Protein AF-A0A090FBP8-F1 (afdb_monomer_lite)

Sequence (159 aa):
MPFQRALQVLKSFGAVWVAVVGLYVVSGILQPAMFSAAQVVNILQVASLLGVIAAGQTIVVLTGGIDLSQAGIVTLTNIVAASLMAGLGENIPLAVRATVALTLAAGGCAIFPFLLRDAVVCYRPSERLADYVEFEAEMKFAECLFMGLSPRKWQKHLS

Secondary structure (DSSP, 8-state):
-HHHHHHHHHHHHHHHHHHHHHHHHHHHHH-GGGGSHHHHHHHHHHHHHHHHHHHHHHHHHHTT---THHHHHHHHHHHHHHHHHTT-GGGHHHHHHHHHHHHHHHHHHHHHHHHHHTTTTTS--S-TTHHHHHHHHHHHHHHHHHTT--GGGGGGS--

pLDDT: mean 71.0, std 16.89, range [38.19, 93.69]

Radius of gyration: 20.5 Å; chains: 1; bounding box: 64×45×50 Å

Structure (mmCIF, N/CA/C/O backbone):
data_AF-A0A090FBP8-F1
#
_entry.id   AF-A0A090FBP8-F1
#
loop_
_atom_site.group_PDB
_atom_site.id
_atom_site.type_symbol
_atom_site.label_atom_id
_atom_site.label_alt_id
_atom_site.label_comp_id
_atom_site.label_asym_id
_atom_site.label_entity_id
_atom_site.label_seq_id
_atom_site.pdbx_PDB_ins_code
_atom_site.Cartn_x
_atom_site.Cartn_y
_atom_site.Cartn_z
_atom_site.occupancy
_atom_site.B_iso_or_equiv
_atom_site.auth_seq_id
_atom_site.auth_comp_id
_atom_site.auth_asym_id
_atom_site.auth_atom_id
_atom_site.pdbx_PDB_model_num
ATOM 1 N N . MET A 1 1 ? -40.165 1.407 -1.984 1.00 53.25 1 MET A N 1
ATOM 2 C CA . MET A 1 1 ? -39.734 0.579 -3.135 1.00 53.25 1 MET A CA 1
ATOM 3 C C . MET A 1 1 ? -38.272 0.128 -2.964 1.00 53.25 1 MET A C 1
ATOM 5 O O . MET A 1 1 ? -37.375 0.803 -3.456 1.00 53.25 1 MET A O 1
ATOM 9 N N . PRO A 1 2 ? -37.989 -0.976 -2.247 1.00 70.06 2 PRO A N 1
ATOM 10 C CA 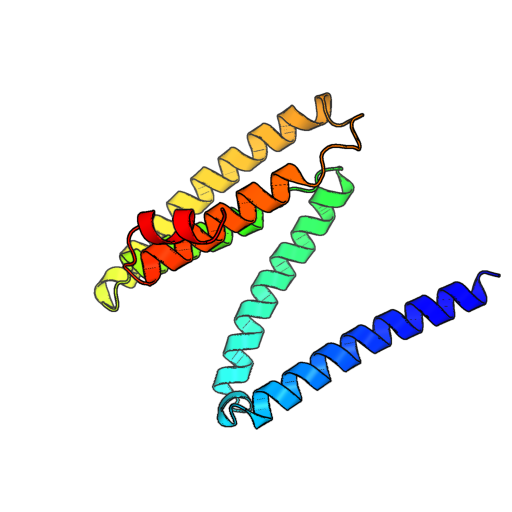. PRO A 1 2 ? -36.617 -1.475 -2.035 1.00 70.06 2 PRO A CA 1
ATOM 11 C C . PRO A 1 2 ? -35.962 -2.040 -3.315 1.00 70.06 2 PRO A C 1
ATOM 13 O O . PRO A 1 2 ? -34.743 -1.998 -3.452 1.00 70.06 2 PRO A O 1
ATOM 16 N N . PHE A 1 3 ? -36.767 -2.483 -4.289 1.00 72.25 3 PHE A N 1
ATOM 17 C CA . PHE A 1 3 ? -36.310 -3.091 -5.547 1.00 72.25 3 PHE A CA 1
ATOM 18 C C . PHE A 1 3 ? -35.540 -2.123 -6.468 1.00 72.25 3 PHE A C 1
ATOM 20 O O . PHE A 1 3 ? -34.540 -2.503 -7.069 1.00 72.25 3 PHE A O 1
ATOM 27 N N . GLN A 1 4 ? -35.933 -0.844 -6.524 1.00 74.94 4 GLN A N 1
ATOM 28 C CA . GLN A 1 4 ? -35.205 0.171 -7.302 1.00 74.94 4 GLN A CA 1
ATOM 29 C C . GLN A 1 4 ? -33.853 0.538 -6.672 1.00 74.94 4 GLN A C 1
ATOM 31 O O . GLN A 1 4 ? -32.887 0.756 -7.397 1.00 74.94 4 GLN A O 1
ATOM 36 N N . ARG A 1 5 ? -33.752 0.540 -5.332 1.00 71.38 5 ARG A N 1
ATOM 37 C CA . ARG A 1 5 ? -32.476 0.745 -4.621 1.00 71.38 5 ARG A CA 1
ATOM 38 C C . ARG A 1 5 ? -31.522 -0.431 -4.834 1.00 71.38 5 ARG A C 1
ATOM 40 O O . ARG A 1 5 ? -30.344 -0.204 -5.078 1.00 71.38 5 ARG A O 1
ATOM 47 N N . ALA A 1 6 ? -32.033 -1.665 -4.826 1.00 61.81 6 ALA A N 1
ATOM 48 C CA . ALA A 1 6 ? -31.245 -2.856 -5.150 1.00 61.81 6 ALA A CA 1
ATOM 49 C C . ALA A 1 6 ? -30.717 -2.826 -6.598 1.00 61.81 6 ALA A C 1
ATOM 51 O O . ALA A 1 6 ? -29.539 -3.086 -6.824 1.00 61.81 6 ALA A O 1
ATOM 52 N N . LEU A 1 7 ? -31.547 -2.418 -7.568 1.00 68.19 7 LEU A N 1
ATOM 53 C CA . LEU A 1 7 ? -31.133 -2.198 -8.962 1.00 68.19 7 LEU A CA 1
ATOM 54 C C . LEU A 1 7 ? -30.092 -1.079 -9.110 1.00 68.19 7 LEU A C 1
ATOM 56 O O . LEU A 1 7 ? -29.194 -1.190 -9.941 1.00 68.19 7 LEU A O 1
ATOM 60 N N . GLN A 1 8 ? -30.193 -0.011 -8.317 1.00 69.38 8 GLN A N 1
ATOM 61 C CA . GLN A 1 8 ? -29.222 1.081 -8.324 1.00 69.38 8 GLN A CA 1
ATOM 62 C C . GLN A 1 8 ? -27.876 0.642 -7.733 1.00 69.38 8 GLN A C 1
ATOM 64 O O . GLN A 1 8 ? -26.853 0.910 -8.348 1.00 69.38 8 GLN A O 1
ATOM 69 N N . VAL A 1 9 ? -27.867 -0.103 -6.621 1.00 67.88 9 VAL A N 1
ATOM 70 C CA . VAL A 1 9 ? -26.642 -0.689 -6.043 1.00 67.88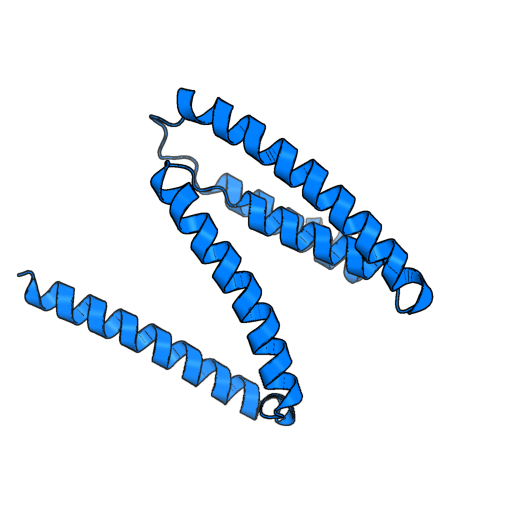 9 VAL A CA 1
ATOM 71 C C . VAL A 1 9 ? -26.015 -1.697 -7.007 1.00 67.88 9 VAL A C 1
ATOM 73 O O . VAL A 1 9 ? -24.815 -1.633 -7.250 1.00 67.88 9 VAL A O 1
ATOM 76 N N . LEU A 1 10 ? -26.813 -2.566 -7.635 1.00 64.44 10 LEU A N 1
ATOM 77 C CA . LEU A 1 10 ? -26.326 -3.511 -8.645 1.00 64.44 10 LEU A CA 1
ATOM 78 C C . LEU A 1 10 ? -25.724 -2.789 -9.866 1.00 64.44 10 LEU A C 1
ATOM 80 O O . LEU A 1 10 ? -24.668 -3.186 -10.357 1.00 64.44 10 LEU A O 1
ATOM 84 N N . LYS A 1 11 ? -26.341 -1.686 -10.319 1.00 69.44 11 LYS A N 1
ATOM 85 C CA . LYS A 1 11 ? -25.778 -0.808 -11.359 1.00 69.44 11 LYS A CA 1
ATOM 86 C C . LYS A 1 11 ? -24.507 -0.092 -10.901 1.00 69.44 11 LYS A C 1
ATOM 88 O O . LYS A 1 11 ? -23.596 0.037 -11.706 1.00 69.44 11 LYS A O 1
ATOM 93 N N . SER A 1 12 ? -24.415 0.345 -9.645 1.00 69.25 12 SER A N 1
ATOM 94 C CA . SER A 1 12 ? -23.209 0.966 -9.080 1.00 69.25 12 SER A CA 1
ATOM 95 C C . SER A 1 12 ? -22.048 -0.023 -8.983 1.00 69.25 12 SER A C 1
ATOM 97 O O . SER A 1 12 ? -20.935 0.316 -9.374 1.00 69.25 12 SER A O 1
ATOM 99 N N . PHE A 1 13 ? -22.302 -1.260 -8.548 1.00 74.19 13 PHE A N 1
ATOM 100 C CA . PHE A 1 13 ? -21.303 -2.332 -8.572 1.00 74.19 13 PHE A CA 1
ATOM 101 C C . PHE A 1 13 ? -20.845 -2.627 -10.004 1.00 74.19 13 PHE A C 1
ATOM 103 O O . PHE A 1 13 ? -19.646 -2.705 -10.260 1.00 74.19 13 PHE A O 1
ATOM 110 N N . GLY A 1 14 ? -21.783 -2.715 -10.953 1.00 83.06 14 GLY A N 1
ATOM 111 C CA . GLY A 1 14 ? -21.458 -2.844 -12.375 1.00 83.06 14 GLY A CA 1
ATOM 112 C C . GLY A 1 14 ? -20.642 -1.662 -12.909 1.00 83.06 14 GLY A C 1
ATOM 113 O O . GLY A 1 14 ? -19.687 -1.867 -13.651 1.00 83.06 14 GLY A O 1
ATOM 114 N N . ALA A 1 15 ? -20.958 -0.435 -12.490 1.00 85.94 15 ALA A N 1
ATOM 115 C CA . ALA A 1 15 ? -20.263 0.776 -12.918 1.00 85.94 15 ALA A CA 1
ATOM 116 C C . ALA A 1 15 ? -18.799 0.806 -12.461 1.00 85.94 15 ALA A C 1
ATOM 118 O O . ALA A 1 15 ? -17.944 1.227 -13.234 1.00 85.94 15 ALA A O 1
ATOM 119 N N . VAL A 1 16 ? -18.492 0.318 -11.252 1.00 87.56 16 VAL A N 1
ATOM 120 C CA . VAL A 1 16 ? -17.105 0.216 -10.768 1.00 87.56 16 VAL A CA 1
ATOM 121 C C . VAL A 1 16 ? -16.301 -0.749 -11.635 1.00 87.56 16 VAL A C 1
ATOM 123 O O . VAL A 1 16 ? -15.219 -0.394 -12.093 1.00 87.56 16 VAL A O 1
ATOM 126 N N . TRP A 1 17 ? -16.835 -1.936 -11.931 1.00 88.31 17 TRP A N 1
ATOM 127 C CA . TRP A 1 17 ? -16.144 -2.902 -12.791 1.00 88.31 17 TRP A CA 1
ATOM 128 C C . TRP A 1 17 ? -15.973 -2.394 -14.224 1.00 88.31 17 TRP A C 1
ATOM 130 O O . TRP A 1 17 ? -14.905 -2.564 -14.809 1.00 88.31 17 TRP A O 1
ATOM 140 N N . VAL A 1 18 ? -16.980 -1.708 -14.769 1.00 90.12 18 VAL A N 1
ATOM 141 C CA . VAL A 1 18 ? -16.884 -1.047 -16.078 1.00 90.12 18 VAL A CA 1
ATOM 142 C C . VAL A 1 18 ? -15.813 0.045 -16.064 1.00 90.12 18 VAL A C 1
ATOM 144 O O . VAL A 1 18 ? -15.021 0.122 -16.999 1.00 90.12 18 VAL A O 1
ATOM 147 N N . ALA A 1 19 ? -15.740 0.853 -15.004 1.00 89.56 19 ALA A N 1
ATOM 148 C CA . ALA A 1 19 ? -14.721 1.886 -14.858 1.00 89.56 19 ALA A CA 1
ATOM 149 C C . ALA A 1 19 ? -13.311 1.287 -14.753 1.00 89.56 19 ALA A C 1
ATOM 151 O O . ALA A 1 19 ? -12.415 1.752 -15.448 1.00 89.56 19 ALA A O 1
ATOM 152 N N . VAL A 1 20 ? -13.118 0.235 -13.949 1.00 89.75 20 VAL A N 1
ATOM 153 C CA . VAL A 1 20 ? -11.822 -0.450 -13.792 1.00 89.75 20 VAL A CA 1
ATOM 154 C C . VAL A 1 20 ? -11.354 -1.053 -15.114 1.00 89.75 20 VAL A C 1
ATOM 156 O O . VAL A 1 20 ? -10.227 -0.800 -15.534 1.00 89.75 20 VAL A O 1
ATOM 159 N N . VAL A 1 21 ? -12.216 -1.813 -15.798 1.00 90.38 21 VAL A N 1
ATOM 160 C CA . VAL A 1 21 ? -11.878 -2.418 -17.096 1.00 90.38 21 VAL A CA 1
ATOM 161 C C . VAL A 1 21 ? -11.624 -1.333 -18.142 1.00 90.38 21 VAL A C 1
ATOM 163 O O . VAL A 1 21 ? -10.642 -1.414 -18.876 1.00 90.38 21 VAL A O 1
ATOM 166 N N . GLY A 1 22 ? -12.460 -0.294 -18.183 1.00 92.69 22 GLY A N 1
ATOM 167 C CA . GLY A 1 22 ? -12.301 0.833 -19.099 1.00 92.69 22 GLY A CA 1
ATOM 168 C C . GLY A 1 22 ? -10.975 1.566 -18.901 1.00 92.69 22 GLY A C 1
ATOM 169 O O . GLY A 1 22 ? -10.227 1.736 -19.861 1.00 92.69 22 GLY A O 1
ATOM 170 N N . LEU A 1 23 ? -10.644 1.935 -17.660 1.00 89.94 23 LEU A N 1
ATOM 171 C CA . LEU A 1 23 ? -9.363 2.557 -17.311 1.00 89.94 23 LEU A CA 1
ATOM 172 C C . LEU A 1 23 ? -8.188 1.651 -17.670 1.00 89.94 23 LEU A C 1
ATOM 174 O O . LEU A 1 23 ? -7.246 2.120 -18.297 1.00 89.94 23 LEU A O 1
ATOM 178 N N . TYR A 1 24 ? -8.258 0.359 -17.347 1.00 89.50 24 TYR A N 1
ATOM 179 C CA . TYR A 1 24 ? -7.180 -0.579 -17.652 1.00 89.50 24 TYR A CA 1
ATOM 180 C C . TYR A 1 24 ? -6.929 -0.713 -19.162 1.00 89.50 24 TYR A C 1
ATOM 182 O O . TYR A 1 24 ? -5.780 -0.670 -19.604 1.00 89.50 24 TYR A O 1
ATOM 190 N N . VAL A 1 25 ? -7.991 -0.805 -19.969 1.00 91.19 25 VAL A N 1
ATOM 191 C CA . VAL A 1 25 ? -7.882 -0.869 -21.435 1.00 91.19 25 VAL A CA 1
ATOM 192 C C . VAL A 1 25 ? -7.320 0.433 -22.001 1.00 91.19 25 VAL A C 1
ATOM 194 O O . VAL A 1 25 ? -6.393 0.388 -22.806 1.00 91.19 25 VAL A O 1
ATOM 197 N N . VAL A 1 26 ? -7.822 1.592 -21.562 1.00 93.69 26 VAL A N 1
ATOM 198 C CA . VAL A 1 26 ? -7.314 2.901 -22.006 1.00 93.69 26 VAL A CA 1
ATOM 199 C C . VAL A 1 26 ? -5.837 3.063 -21.641 1.00 93.69 26 VAL A C 1
ATOM 201 O O . VAL A 1 26 ? -5.033 3.431 -22.497 1.00 93.69 26 VAL A O 1
ATOM 204 N N . SER A 1 27 ? -5.448 2.722 -20.411 1.00 87.44 27 SER A N 1
ATOM 205 C CA . SER A 1 27 ? -4.048 2.741 -19.976 1.00 87.44 27 SER A CA 1
ATOM 206 C C . SER A 1 27 ? -3.169 1.786 -20.786 1.00 87.44 27 SER A C 1
ATOM 208 O O . SER A 1 27 ? -2.036 2.139 -21.104 1.00 87.44 27 SER A O 1
ATOM 210 N N . GLY A 1 28 ? -3.674 0.610 -21.165 1.00 90.00 28 GLY A N 1
ATOM 211 C CA . GLY A 1 28 ? -2.945 -0.340 -22.007 1.00 90.00 28 GLY A CA 1
ATOM 212 C C . GLY A 1 28 ? -2.808 0.092 -23.470 1.00 90.00 28 GLY A C 1
ATOM 213 O O . GLY A 1 28 ? -1.795 -0.210 -24.097 1.00 90.00 28 GLY A O 1
ATOM 214 N N . ILE A 1 29 ? -3.769 0.852 -24.007 1.00 92.19 29 ILE A N 1
ATOM 215 C CA . ILE A 1 29 ? -3.649 1.482 -25.333 1.00 92.19 29 ILE A CA 1
ATOM 216 C C . ILE A 1 29 ? -2.582 2.584 -25.305 1.00 92.19 29 ILE A C 1
ATOM 218 O O . ILE A 1 29 ? -1.769 2.674 -26.223 1.00 92.19 29 ILE A O 1
ATOM 222 N N . LEU A 1 30 ? -2.564 3.406 -24.249 1.00 91.81 30 LEU A N 1
ATOM 223 C CA . LEU A 1 30 ? -1.571 4.473 -24.081 1.00 91.81 30 LEU A CA 1
ATOM 224 C C . LEU A 1 30 ? -0.164 3.922 -23.806 1.00 91.81 30 LEU A C 1
ATOM 226 O O . LEU A 1 30 ? 0.819 4.491 -24.277 1.00 91.81 30 LEU A O 1
ATOM 230 N N . GLN A 1 31 ? -0.063 2.814 -23.067 1.00 89.50 31 GLN A N 1
ATOM 231 C CA . GLN A 1 31 ? 1.200 2.162 -22.737 1.00 89.50 31 GLN A CA 1
ATOM 232 C C . GLN A 1 31 ? 1.112 0.638 -22.942 1.00 89.50 31 GLN A C 1
ATOM 234 O O . GLN A 1 31 ? 0.793 -0.094 -22.001 1.00 89.50 31 GLN A O 1
ATOM 239 N N . PRO A 1 32 ? 1.481 0.126 -24.135 1.00 83.50 32 PRO A N 1
ATOM 240 C CA . PRO A 1 32 ? 1.350 -1.295 -24.488 1.00 83.50 32 PRO A CA 1
ATOM 241 C C . PRO A 1 32 ? 2.097 -2.253 -23.549 1.00 83.50 32 PRO A C 1
ATOM 243 O O . PRO A 1 32 ? 1.702 -3.404 -23.374 1.00 83.50 32 PRO A O 1
ATOM 246 N N . ALA A 1 33 ? 3.158 -1.770 -22.893 1.00 85.88 33 ALA A N 1
ATOM 247 C CA . ALA A 1 33 ? 3.922 -2.526 -21.903 1.00 85.88 33 ALA A CA 1
ATOM 248 C C . ALA A 1 33 ? 3.106 -2.908 -20.647 1.00 85.88 33 ALA A C 1
ATOM 250 O O . ALA A 1 33 ? 3.512 -3.811 -19.916 1.00 85.88 33 ALA A O 1
ATOM 251 N N . MET A 1 34 ? 1.949 -2.278 -20.403 1.00 83.19 34 MET A N 1
ATOM 252 C CA . MET A 1 34 ? 1.056 -2.588 -19.274 1.00 83.19 34 MET A CA 1
ATOM 253 C C . MET A 1 34 ? 0.433 -3.985 -19.343 1.00 83.19 34 MET A C 1
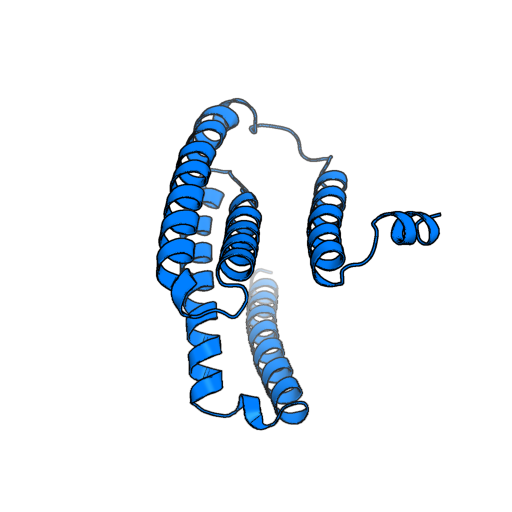ATOM 255 O O . MET A 1 34 ? 0.104 -4.553 -18.302 1.00 83.19 34 MET A O 1
ATOM 259 N N . PHE A 1 35 ? 0.300 -4.558 -20.542 1.00 85.31 35 PHE A N 1
ATOM 260 C CA . PHE A 1 35 ? -0.199 -5.926 -20.721 1.00 85.31 35 PHE A CA 1
ATOM 261 C C . PHE A 1 35 ? 0.886 -6.995 -20.529 1.00 85.31 35 PHE A C 1
ATOM 263 O O . PHE A 1 35 ? 0.591 -8.189 -20.573 1.00 85.31 35 PHE A O 1
ATOM 270 N N . SER A 1 36 ? 2.143 -6.597 -20.299 1.00 90.62 36 SER A N 1
ATOM 271 C CA . SER A 1 36 ? 3.208 -7.538 -19.954 1.00 90.62 36 SER A CA 1
ATOM 272 C C . SER A 1 36 ? 2.920 -8.208 -18.610 1.00 90.62 36 SER A C 1
ATOM 274 O O . SER A 1 36 ? 2.589 -7.537 -17.630 1.00 90.62 36 SER A O 1
ATOM 276 N N . ALA A 1 37 ? 3.123 -9.527 -18.537 1.00 88.50 37 ALA A N 1
ATOM 277 C CA . ALA A 1 37 ? 2.915 -10.308 -17.317 1.00 88.50 37 ALA A CA 1
ATOM 278 C C . ALA A 1 37 ? 3.698 -9.744 -16.118 1.00 88.50 37 ALA A C 1
ATOM 280 O O . ALA A 1 37 ? 3.175 -9.703 -15.008 1.00 88.50 37 ALA A O 1
ATOM 281 N N . ALA A 1 38 ? 4.915 -9.237 -16.343 1.00 90.00 38 ALA A N 1
ATOM 282 C CA . ALA A 1 38 ? 5.723 -8.625 -15.289 1.00 90.00 38 ALA A CA 1
ATOM 283 C C . ALA A 1 38 ? 5.058 -7.367 -14.706 1.00 90.00 38 ALA A C 1
ATOM 285 O O . ALA A 1 38 ? 5.006 -7.187 -13.491 1.00 90.00 38 ALA A O 1
ATOM 286 N N . GLN A 1 39 ? 4.496 -6.513 -15.562 1.00 89.19 39 GLN A N 1
ATOM 287 C CA . GLN A 1 39 ? 3.858 -5.276 -15.124 1.00 89.19 39 GLN A CA 1
ATOM 288 C C . GLN A 1 39 ? 2.520 -5.540 -14.426 1.00 89.19 39 GLN A C 1
ATOM 290 O O . GLN A 1 39 ? 2.202 -4.878 -13.438 1.00 89.19 39 GLN A O 1
ATOM 295 N N . VAL A 1 40 ? 1.776 -6.543 -14.898 1.00 90.06 40 VAL A N 1
ATOM 296 C CA . VAL A 1 40 ? 0.544 -7.016 -14.258 1.00 90.06 40 VAL A CA 1
ATOM 297 C C . VAL A 1 40 ? 0.838 -7.531 -12.849 1.00 90.06 40 VAL A C 1
ATOM 299 O O . VAL A 1 40 ? 0.182 -7.104 -11.902 1.00 90.06 40 VAL A O 1
ATOM 302 N N . VAL A 1 41 ? 1.864 -8.372 -12.679 1.00 92.56 41 VAL A N 1
ATOM 303 C CA . VAL A 1 41 ? 2.275 -8.871 -11.355 1.00 92.56 41 VAL A CA 1
ATOM 304 C C . VAL A 1 41 ? 2.674 -7.722 -10.427 1.00 92.56 41 VAL A C 1
ATOM 306 O O . VAL A 1 41 ? 2.222 -7.696 -9.285 1.00 92.56 41 VAL A O 1
ATOM 309 N N . ASN A 1 42 ? 3.435 -6.738 -10.913 1.00 90.06 42 ASN A N 1
ATOM 310 C CA . ASN A 1 42 ? 3.822 -5.572 -10.111 1.00 90.06 42 ASN A CA 1
ATOM 311 C C . ASN A 1 42 ? 2.602 -4.766 -9.625 1.00 90.06 42 ASN A C 1
ATOM 313 O O . ASN A 1 42 ? 2.544 -4.360 -8.465 1.00 90.06 42 ASN A O 1
ATOM 317 N N . ILE A 1 43 ? 1.599 -4.564 -10.486 1.00 89.25 43 ILE A N 1
ATOM 318 C CA . ILE A 1 43 ? 0.363 -3.857 -10.115 1.00 89.25 43 ILE A CA 1
ATOM 319 C C . ILE A 1 43 ? -0.451 -4.682 -9.113 1.00 89.25 43 ILE A C 1
ATOM 321 O O . ILE A 1 43 ? -0.926 -4.133 -8.118 1.00 89.25 43 ILE A O 1
ATOM 325 N N . LEU A 1 44 ? -0.585 -5.997 -9.327 1.00 89.00 44 LEU A N 1
ATOM 326 C CA . LEU A 1 44 ? -1.292 -6.880 -8.395 1.00 89.00 44 LEU A CA 1
ATOM 327 C C . LEU A 1 44 ? -0.614 -6.931 -7.023 1.00 89.00 44 LEU A C 1
ATOM 329 O O . LEU A 1 44 ? -1.314 -6.974 -6.014 1.00 89.00 44 LEU A O 1
ATOM 333 N N . GLN A 1 45 ? 0.718 -6.896 -6.962 1.00 89.44 45 GLN A N 1
ATOM 334 C CA . GLN A 1 45 ? 1.451 -6.845 -5.696 1.00 89.44 45 GLN A CA 1
ATOM 335 C C . GLN A 1 45 ? 1.078 -5.592 -4.897 1.00 89.44 45 GLN A C 1
ATOM 337 O O . GLN A 1 45 ? 0.644 -5.714 -3.752 1.00 89.44 45 GLN A O 1
ATOM 342 N N . VAL A 1 46 ? 1.142 -4.404 -5.504 1.00 86.81 46 VAL A N 1
ATOM 343 C CA . VAL A 1 46 ? 0.745 -3.152 -4.832 1.00 86.81 46 VAL A CA 1
ATOM 344 C C . VAL A 1 46 ? -0.743 -3.166 -4.461 1.00 86.81 46 VAL A C 1
ATOM 346 O O . VAL A 1 46 ? -1.102 -2.823 -3.334 1.00 86.81 46 VAL A O 1
ATOM 349 N N . ALA A 1 47 ? -1.614 -3.629 -5.361 1.00 88.62 47 ALA A N 1
ATOM 350 C CA . ALA A 1 47 ? -3.050 -3.732 -5.103 1.00 88.62 47 ALA A CA 1
ATOM 351 C C . ALA A 1 47 ? -3.373 -4.693 -3.946 1.00 88.62 47 ALA A C 1
ATOM 353 O O . ALA A 1 47 ? -4.262 -4.408 -3.147 1.00 88.62 47 ALA A O 1
ATOM 354 N N . SER A 1 48 ? -2.639 -5.803 -3.821 1.00 90.94 48 SER A N 1
ATOM 355 C CA . SER A 1 48 ? -2.814 -6.763 -2.726 1.00 90.94 48 SER A CA 1
ATOM 356 C C . SER A 1 48 ? -2.465 -6.151 -1.368 1.00 90.94 48 SER A C 1
ATOM 358 O O . SER A 1 48 ? -3.225 -6.313 -0.414 1.00 90.94 48 SER A O 1
ATOM 360 N N . LEU A 1 49 ? -1.381 -5.368 -1.297 1.00 86.00 49 LEU A N 1
ATOM 361 C CA . LEU A 1 49 ? -0.974 -4.662 -0.081 1.00 86.00 49 LEU A CA 1
ATOM 362 C C . LEU A 1 49 ? -2.032 -3.627 0.327 1.00 86.00 49 LEU A C 1
ATOM 364 O O . LEU A 1 49 ? -2.450 -3.596 1.483 1.00 86.00 49 LEU A O 1
ATOM 368 N N . LEU A 1 50 ? -2.528 -2.838 -0.632 1.00 85.56 50 LEU A N 1
ATOM 369 C CA . LEU A 1 50 ? -3.612 -1.877 -0.398 1.00 85.56 50 LEU A CA 1
ATOM 370 C C . LEU A 1 50 ? -4.922 -2.567 0.013 1.00 85.56 50 LEU A C 1
ATOM 372 O O . LEU A 1 50 ? -5.635 -2.059 0.875 1.00 85.56 50 LEU A O 1
ATOM 376 N N . GLY A 1 51 ? -5.222 -3.739 -0.553 1.00 86.06 51 GLY A N 1
ATOM 377 C CA . GLY A 1 51 ? -6.387 -4.545 -0.186 1.00 86.06 51 GLY A CA 1
ATOM 378 C C . GLY A 1 51 ? -6.335 -5.038 1.262 1.00 86.06 51 GLY A C 1
ATOM 379 O O . GLY A 1 51 ? -7.338 -4.955 1.969 1.00 86.06 51 GLY A O 1
ATOM 380 N N . VAL A 1 52 ? -5.166 -5.483 1.734 1.00 86.38 52 VAL A N 1
ATOM 381 C CA . VAL A 1 52 ? -4.964 -5.880 3.140 1.00 86.38 52 VAL A CA 1
ATOM 382 C C . VAL A 1 52 ? -5.128 -4.682 4.080 1.00 86.38 52 VAL A C 1
ATOM 384 O O . VAL A 1 52 ? -5.804 -4.797 5.103 1.00 86.38 52 VAL A O 1
ATOM 387 N N . ILE A 1 53 ? -4.578 -3.519 3.716 1.00 82.94 53 ILE A N 1
ATOM 388 C CA . ILE A 1 53 ? -4.746 -2.274 4.483 1.00 82.94 53 ILE A CA 1
ATOM 389 C C . ILE A 1 53 ? -6.230 -1.886 4.558 1.00 82.94 53 ILE A C 1
ATOM 391 O O . ILE A 1 53 ? -6.745 -1.629 5.645 1.00 82.94 53 ILE A O 1
ATOM 395 N N . ALA A 1 54 ? -6.946 -1.906 3.430 1.00 83.44 54 ALA A N 1
ATOM 396 C CA . ALA A 1 54 ? -8.374 -1.590 3.373 1.00 83.44 54 ALA A CA 1
ATOM 397 C C . ALA A 1 54 ? -9.235 -2.573 4.192 1.00 83.44 54 ALA A C 1
ATOM 399 O O . ALA A 1 54 ? -10.182 -2.165 4.870 1.00 83.44 54 ALA A O 1
ATOM 400 N N . ALA A 1 55 ? -8.884 -3.863 4.187 1.00 85.06 55 ALA A N 1
ATOM 401 C CA . ALA A 1 55 ? -9.535 -4.857 5.036 1.00 85.06 55 ALA A CA 1
ATOM 402 C C . ALA A 1 55 ? -9.337 -4.536 6.530 1.00 85.06 55 ALA A C 1
ATOM 404 O O . ALA A 1 55 ? -10.305 -4.551 7.290 1.00 85.06 55 ALA A O 1
ATOM 405 N N . GLY A 1 56 ? -8.121 -4.157 6.943 1.00 81.75 56 GLY A N 1
ATOM 406 C CA . GLY A 1 56 ? -7.833 -3.709 8.311 1.00 81.75 56 GLY A CA 1
ATOM 407 C C . GLY A 1 56 ? -8.593 -2.435 8.703 1.00 81.75 56 GLY A C 1
ATOM 408 O O . GLY A 1 56 ? -9.169 -2.366 9.788 1.00 81.75 56 GLY A O 1
ATOM 409 N N . GLN A 1 57 ? -8.692 -1.467 7.787 1.00 79.94 57 GLN A N 1
ATOM 410 C CA . GLN A 1 57 ? -9.461 -0.229 7.979 1.00 79.94 57 GLN A CA 1
ATOM 411 C C . GLN A 1 5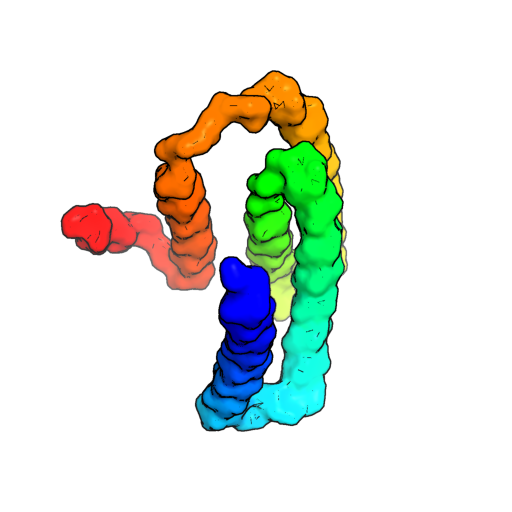7 ? -10.959 -0.470 8.200 1.00 79.94 57 GLN A C 1
ATOM 413 O O . GLN A 1 57 ? -11.622 0.325 8.859 1.00 79.94 57 GLN A O 1
ATOM 418 N N . THR A 1 58 ? -11.501 -1.594 7.726 1.00 82.62 58 THR A N 1
ATOM 419 C CA . THR A 1 58 ? -12.911 -1.935 7.967 1.00 82.62 58 THR A CA 1
ATOM 420 C C . THR A 1 58 ? -13.193 -2.123 9.463 1.00 82.62 58 THR A C 1
ATOM 422 O O . THR A 1 58 ? -14.230 -1.678 9.946 1.00 82.62 58 THR A O 1
ATOM 425 N N . ILE A 1 59 ? -12.257 -2.708 10.221 1.00 77.81 59 ILE A N 1
ATOM 426 C CA . ILE A 1 59 ? -12.387 -2.880 11.680 1.00 77.81 59 ILE A CA 1
ATOM 427 C C . ILE A 1 59 ? -12.341 -1.517 12.389 1.00 77.81 59 ILE A C 1
ATOM 429 O O . ILE A 1 59 ? -13.136 -1.272 13.291 1.00 77.81 59 ILE A O 1
ATOM 433 N N . VAL A 1 60 ? -11.473 -0.610 11.927 1.00 73.75 60 VAL A N 1
ATOM 434 C CA . VAL A 1 60 ? -11.306 0.751 12.475 1.00 73.75 60 VAL A CA 1
ATOM 435 C C . VAL A 1 60 ? -12.568 1.602 12.274 1.00 73.75 60 VAL A C 1
ATOM 437 O O . VAL A 1 60 ? -13.021 2.294 13.191 1.00 73.75 60 VAL A O 1
ATOM 440 N N . VAL A 1 61 ? -13.196 1.489 11.101 1.00 77.94 61 VAL A N 1
ATOM 441 C CA . VAL A 1 61 ? -14.466 2.170 10.808 1.00 77.94 61 VAL A CA 1
ATOM 442 C C . VAL A 1 61 ? -15.597 1.645 11.692 1.00 77.94 61 VAL A C 1
ATOM 444 O O . VAL A 1 61 ? -16.417 2.434 12.160 1.00 77.94 61 VAL A O 1
ATOM 447 N N . LEU A 1 62 ? -15.640 0.336 11.968 1.00 75.19 62 LEU A N 1
ATOM 448 C CA . LEU A 1 62 ? -16.651 -0.254 12.856 1.00 75.19 62 LEU A CA 1
ATOM 449 C C . LEU A 1 62 ? -16.525 0.236 14.303 1.00 75.19 62 LEU A C 1
ATOM 451 O O . LEU A 1 62 ? -17.537 0.372 14.987 1.00 75.19 62 LEU A O 1
ATOM 455 N N . THR A 1 63 ? -15.313 0.554 14.751 1.00 71.94 63 THR A N 1
ATOM 456 C CA . THR A 1 63 ? -15.057 1.201 16.048 1.00 71.94 63 THR A CA 1
ATOM 457 C C . THR A 1 63 ? -15.355 2.707 16.059 1.00 71.94 63 THR A C 1
ATOM 459 O O . THR A 1 63 ? -15.216 3.342 17.095 1.00 71.94 63 THR A O 1
ATOM 462 N N . GLY A 1 64 ? -15.812 3.292 14.942 1.00 66.12 64 GLY A N 1
ATOM 463 C CA . GLY A 1 64 ? -16.180 4.711 14.847 1.00 66.12 64 GLY A CA 1
ATOM 464 C C . GLY A 1 64 ? -15.026 5.652 14.485 1.00 66.12 64 GLY A C 1
ATOM 465 O O . GLY A 1 64 ? -15.227 6.865 14.406 1.00 66.12 64 GLY A O 1
ATOM 466 N N . GLY A 1 65 ? -13.835 5.112 14.213 1.00 65.19 65 GLY A N 1
ATOM 467 C CA . GLY A 1 65 ? -12.685 5.868 13.728 1.00 65.19 65 GLY A CA 1
ATOM 468 C C . GLY A 1 65 ? -12.644 5.897 12.200 1.00 65.19 65 GLY A C 1
ATOM 469 O O . GLY A 1 65 ? -12.608 4.858 11.552 1.00 65.19 65 GLY A O 1
ATOM 470 N N . ILE A 1 66 ? -12.613 7.083 11.594 1.00 61.69 66 ILE A N 1
ATOM 471 C CA . ILE A 1 66 ? -12.201 7.243 10.190 1.00 61.69 66 ILE A CA 1
ATOM 472 C C . ILE A 1 66 ? -10.774 7.779 10.238 1.00 61.69 66 ILE A C 1
ATOM 474 O O . ILE A 1 66 ? -10.554 8.988 10.181 1.00 61.69 66 ILE A O 1
ATOM 478 N N . ASP A 1 67 ? -9.812 6.884 10.459 1.00 64.81 67 ASP A N 1
ATOM 479 C CA . ASP A 1 67 ? -8.409 7.266 10.593 1.00 64.81 67 ASP A CA 1
ATOM 480 C C . ASP A 1 67 ? -7.680 7.174 9.245 1.00 64.81 67 ASP A C 1
ATOM 482 O O . ASP A 1 67 ? -7.142 6.137 8.853 1.00 64.81 67 ASP A O 1
ATOM 486 N N . LEU A 1 68 ? -7.664 8.297 8.524 1.00 68.56 68 LEU A N 1
ATOM 487 C CA . LEU A 1 68 ? -6.929 8.449 7.264 1.00 68.56 68 LEU A CA 1
ATOM 488 C C . LEU A 1 68 ? -5.405 8.570 7.463 1.00 68.56 68 LEU A C 1
ATOM 490 O O . LEU A 1 68 ? -4.670 8.580 6.472 1.00 68.56 68 LEU A O 1
ATOM 494 N N . SER A 1 69 ? -4.897 8.621 8.704 1.00 73.19 69 SER A N 1
ATOM 495 C CA . SER A 1 69 ? -3.458 8.768 8.974 1.00 73.19 69 SER A CA 1
ATOM 496 C C . SER A 1 69 ? -2.614 7.614 8.417 1.00 73.19 69 SER A C 1
ATOM 498 O O . SER A 1 69 ? -1.446 7.815 8.074 1.00 73.19 69 SER A O 1
ATOM 500 N N . GLN A 1 70 ? -3.204 6.427 8.214 1.00 75.62 70 GLN A N 1
ATOM 501 C CA . GLN A 1 70 ? -2.501 5.301 7.592 1.00 75.62 70 GLN A CA 1
ATOM 502 C C . GLN A 1 70 ? -2.053 5.589 6.154 1.00 75.62 70 GLN A C 1
ATOM 504 O O . GLN A 1 70 ? -0.978 5.138 5.759 1.00 75.62 70 GLN A O 1
ATOM 509 N N . ALA A 1 71 ? -2.808 6.382 5.387 1.00 73.62 71 ALA A N 1
ATOM 510 C CA . ALA A 1 71 ? -2.383 6.793 4.048 1.00 73.62 71 ALA A CA 1
ATOM 511 C C . ALA A 1 71 ? -1.142 7.708 4.104 1.00 73.62 71 ALA A C 1
ATOM 513 O O . ALA A 1 71 ? -0.230 7.580 3.281 1.00 73.62 71 ALA A O 1
ATOM 514 N N . GLY A 1 72 ? -1.067 8.578 5.118 1.00 75.00 72 GLY A N 1
ATOM 515 C CA . GLY A 1 72 ? 0.100 9.421 5.386 1.00 75.00 72 GLY A CA 1
ATOM 516 C C . GLY A 1 72 ? 1.339 8.606 5.765 1.00 75.00 72 GLY A C 1
ATOM 517 O O . GLY A 1 72 ? 2.411 8.832 5.208 1.00 75.00 72 GLY A O 1
ATOM 518 N N . ILE A 1 73 ? 1.193 7.596 6.634 1.00 79.38 73 ILE A N 1
ATOM 519 C CA . ILE A 1 73 ? 2.303 6.711 7.034 1.00 79.38 73 ILE A CA 1
ATOM 520 C C . ILE A 1 73 ? 2.853 5.940 5.828 1.00 79.38 73 ILE A C 1
ATOM 522 O O . ILE A 1 73 ? 4.071 5.883 5.650 1.00 79.38 73 ILE A O 1
ATOM 526 N N . VAL A 1 74 ? 1.988 5.383 4.974 1.00 81.19 74 VAL A N 1
ATOM 527 C CA . VAL A 1 74 ? 2.410 4.677 3.748 1.00 81.19 74 VAL A CA 1
ATOM 528 C C . VAL A 1 74 ? 3.192 5.614 2.824 1.00 81.19 74 VAL A C 1
ATOM 530 O O . VAL A 1 74 ? 4.265 5.250 2.339 1.00 81.19 74 VAL A O 1
ATOM 533 N N . THR A 1 75 ? 2.702 6.841 2.634 1.00 80.50 75 THR A N 1
ATOM 534 C CA . THR A 1 75 ? 3.346 7.847 1.777 1.00 80.50 75 THR A CA 1
ATOM 535 C C . THR A 1 75 ? 4.707 8.273 2.331 1.00 80.50 75 THR A C 1
ATOM 537 O O . THR A 1 75 ? 5.703 8.227 1.609 1.00 80.50 75 THR A O 1
ATOM 540 N N . LEU A 1 76 ? 4.785 8.602 3.623 1.00 75.69 76 LEU A N 1
ATOM 541 C CA . LEU A 1 76 ? 6.033 8.969 4.296 1.00 75.69 76 LEU A CA 1
ATOM 542 C C . LEU A 1 76 ? 7.061 7.836 4.219 1.00 75.69 76 LEU A C 1
ATOM 544 O O . LEU A 1 76 ? 8.225 8.068 3.901 1.00 75.69 76 LEU A O 1
ATOM 548 N N . THR A 1 77 ? 6.626 6.600 4.461 1.00 81.75 77 THR A N 1
ATOM 549 C CA . THR A 1 77 ? 7.493 5.418 4.395 1.00 81.75 77 THR A CA 1
ATOM 550 C C . THR A 1 77 ? 8.051 5.226 2.990 1.00 81.75 77 THR A C 1
ATOM 552 O O . THR A 1 77 ? 9.242 4.960 2.842 1.00 81.75 77 THR A O 1
ATOM 555 N N . ASN A 1 78 ? 7.224 5.420 1.959 1.00 83.94 78 ASN A N 1
ATOM 556 C CA . ASN A 1 78 ? 7.659 5.342 0.568 1.00 83.94 78 ASN A CA 1
ATOM 557 C C . ASN A 1 78 ? 8.675 6.445 0.221 1.00 83.94 78 ASN A C 1
ATOM 559 O O . ASN A 1 78 ? 9.699 6.167 -0.400 1.00 83.94 78 ASN A O 1
ATOM 563 N N . ILE A 1 79 ? 8.446 7.680 0.681 1.00 81.38 79 ILE A N 1
ATOM 564 C CA . ILE A 1 79 ? 9.376 8.803 0.476 1.00 81.38 79 ILE A CA 1
ATOM 565 C C . ILE A 1 79 ? 10.718 8.528 1.161 1.00 81.38 79 ILE A C 1
ATOM 567 O O . ILE A 1 79 ? 11.770 8.699 0.544 1.00 81.38 79 ILE A O 1
ATOM 571 N N . VAL A 1 80 ? 10.702 8.074 2.416 1.00 82.38 80 VAL A N 1
ATOM 572 C CA . VAL A 1 80 ? 11.921 7.741 3.166 1.00 82.38 80 VAL A CA 1
ATOM 573 C C . VAL A 1 80 ? 12.652 6.566 2.514 1.00 82.38 80 VAL A C 1
ATOM 575 O O . VAL A 1 80 ? 13.867 6.639 2.338 1.00 82.38 80 VAL A O 1
ATOM 578 N N . ALA A 1 81 ? 11.932 5.519 2.093 1.00 83.69 81 ALA A N 1
ATOM 579 C CA . ALA A 1 81 ? 12.509 4.391 1.361 1.00 83.69 81 ALA A CA 1
ATOM 580 C C . ALA A 1 81 ? 13.227 4.865 0.091 1.00 83.69 81 ALA A C 1
ATOM 582 O O . ALA A 1 81 ? 14.410 4.581 -0.091 1.00 83.69 81 ALA A O 1
ATOM 583 N N . ALA A 1 82 ? 12.534 5.636 -0.753 1.00 84.56 82 ALA A N 1
ATOM 584 C CA . ALA A 1 82 ? 13.073 6.143 -2.009 1.00 84.56 82 ALA A CA 1
ATOM 585 C C . ALA A 1 82 ? 14.283 7.064 -1.787 1.00 84.56 82 ALA A C 1
ATOM 587 O O . ALA A 1 82 ? 15.300 6.928 -2.471 1.00 84.56 82 ALA A O 1
ATOM 588 N N . SER A 1 83 ? 14.203 7.951 -0.790 1.00 82.88 83 SER A N 1
ATOM 589 C CA . SER A 1 83 ? 15.269 8.903 -0.458 1.00 82.88 83 SER A CA 1
ATOM 590 C C . SER A 1 83 ? 16.524 8.210 0.070 1.00 82.88 83 SER A C 1
ATOM 592 O O . SER A 1 83 ? 17.632 8.613 -0.268 1.00 82.88 83 SER A O 1
ATOM 594 N N . LEU A 1 84 ? 16.369 7.155 0.877 1.00 83.38 84 LEU A N 1
ATOM 595 C CA . LEU A 1 84 ? 17.498 6.385 1.404 1.00 83.38 84 LEU A CA 1
ATOM 596 C C . LEU A 1 84 ? 18.108 5.456 0.350 1.00 83.38 84 LEU A C 1
ATOM 598 O O . LEU A 1 84 ? 19.324 5.270 0.331 1.00 83.38 84 LEU A O 1
ATOM 602 N N . MET A 1 85 ? 17.286 4.878 -0.530 1.00 85.94 85 MET A N 1
ATOM 603 C CA . MET A 1 85 ? 17.774 4.033 -1.619 1.00 85.94 85 MET A CA 1
ATOM 604 C C . MET A 1 85 ? 18.558 4.852 -2.649 1.00 85.94 85 MET A C 1
ATOM 606 O O . MET A 1 85 ? 19.581 4.369 -3.116 1.00 85.94 85 MET A O 1
ATOM 610 N N . ALA A 1 86 ? 18.124 6.074 -2.990 1.00 79.81 86 ALA A N 1
ATOM 611 C CA . ALA A 1 86 ? 18.838 7.027 -3.859 1.00 79.81 86 ALA A CA 1
ATOM 612 C C . ALA A 1 86 ? 19.429 6.434 -5.167 1.00 79.81 86 ALA A C 1
ATOM 614 O O . ALA A 1 86 ? 20.425 6.927 -5.688 1.00 79.81 86 ALA A O 1
ATOM 615 N N . GLY A 1 87 ? 18.843 5.350 -5.693 1.00 74.25 87 GLY A N 1
ATOM 616 C CA . GLY A 1 87 ? 19.354 4.617 -6.861 1.00 74.25 87 GLY A CA 1
ATOM 617 C C . GLY A 1 87 ? 20.572 3.714 -6.602 1.00 74.25 87 GLY A C 1
ATOM 618 O O . GLY A 1 87 ? 21.035 3.048 -7.526 1.00 74.25 87 GLY A O 1
ATOM 619 N N . LEU A 1 88 ? 21.074 3.644 -5.367 1.00 78.75 88 LEU A N 1
ATOM 620 C CA . LEU A 1 88 ? 22.198 2.806 -4.950 1.00 78.75 88 LEU A CA 1
ATOM 621 C C . LEU A 1 88 ? 21.688 1.518 -4.288 1.00 78.75 88 LEU A C 1
ATOM 623 O O . LEU A 1 88 ? 21.108 1.537 -3.201 1.00 78.75 88 LEU A O 1
ATOM 627 N N . GLY A 1 89 ? 21.947 0.373 -4.926 1.00 77.75 89 GLY A N 1
ATOM 628 C CA . GLY A 1 89 ? 21.515 -0.941 -4.429 1.00 77.75 89 GLY A CA 1
ATOM 629 C C . GLY A 1 89 ? 22.086 -1.319 -3.054 1.00 77.75 89 GLY A C 1
ATOM 630 O O . GLY A 1 89 ? 21.459 -2.066 -2.306 1.00 77.75 89 GLY A O 1
ATOM 631 N N . GLU A 1 90 ? 23.235 -0.757 -2.675 1.00 83.38 90 GLU A N 1
ATOM 632 C CA . GLU A 1 90 ? 23.880 -1.007 -1.378 1.00 83.38 90 GLU A CA 1
ATOM 633 C C . GLU A 1 90 ? 23.084 -0.442 -0.190 1.00 83.38 90 GLU A C 1
ATOM 635 O O . GLU A 1 90 ? 23.163 -0.971 0.920 1.00 83.38 90 GLU A O 1
ATOM 640 N N . ASN A 1 91 ? 22.252 0.580 -0.420 1.00 84.81 91 ASN A N 1
ATOM 641 C CA . ASN A 1 91 ? 21.469 1.228 0.632 1.00 84.81 91 ASN A CA 1
ATOM 642 C C . ASN A 1 91 ? 20.117 0.551 0.895 1.00 84.81 91 ASN A C 1
ATOM 644 O O . ASN A 1 91 ? 19.450 0.892 1.873 1.00 84.81 91 ASN A O 1
ATOM 648 N N . ILE A 1 92 ? 19.710 -0.434 0.084 1.00 85.88 92 ILE A N 1
ATOM 649 C CA . ILE A 1 92 ? 18.449 -1.178 0.252 1.00 85.88 92 ILE A CA 1
ATOM 650 C C . ILE A 1 92 ? 18.290 -1.756 1.675 1.00 85.88 92 ILE A C 1
ATOM 652 O O . ILE A 1 92 ? 17.269 -1.481 2.310 1.00 85.88 92 ILE A O 1
ATOM 656 N N . PRO A 1 93 ? 19.263 -2.496 2.250 1.00 87.69 93 PRO A N 1
ATOM 657 C CA . PRO A 1 93 ? 19.119 -3.032 3.607 1.00 87.69 93 PRO A CA 1
ATOM 658 C C . PRO A 1 93 ? 19.073 -1.947 4.695 1.00 87.69 93 PRO A C 1
ATOM 660 O O . PRO A 1 93 ? 18.493 -2.162 5.762 1.00 87.69 93 PRO A O 1
ATOM 663 N N . LEU A 1 94 ? 19.677 -0.777 4.464 1.00 86.81 94 LEU A N 1
ATOM 664 C CA . LEU A 1 94 ? 19.575 0.359 5.383 1.00 86.81 94 LEU A CA 1
ATOM 665 C C . LEU A 1 94 ? 18.184 1.000 5.302 1.00 86.81 94 LEU A C 1
ATOM 667 O O . LEU A 1 94 ? 17.559 1.223 6.339 1.00 86.81 94 LEU A O 1
ATOM 671 N N . ALA A 1 95 ? 17.682 1.222 4.086 1.00 86.25 95 ALA A N 1
ATOM 672 C CA . ALA A 1 95 ? 16.364 1.786 3.827 1.00 86.25 95 ALA A CA 1
ATOM 673 C C . ALA A 1 95 ? 15.245 0.922 4.426 1.00 86.25 95 ALA A C 1
ATOM 675 O O . ALA A 1 95 ? 14.355 1.451 5.092 1.00 86.25 95 ALA A O 1
ATOM 676 N N . VAL A 1 96 ? 15.323 -0.407 4.280 1.00 88.12 96 VAL A N 1
ATOM 677 C CA . VAL A 1 96 ? 14.350 -1.341 4.877 1.00 88.12 96 VAL A CA 1
ATOM 678 C C . VAL A 1 96 ? 14.369 -1.264 6.406 1.00 88.12 96 VAL A C 1
ATOM 680 O O . VAL A 1 96 ? 13.319 -1.141 7.029 1.00 88.12 96 VAL A O 1
ATOM 683 N N . ARG A 1 97 ? 15.548 -1.270 7.043 1.00 90.06 97 ARG A N 1
ATOM 684 C CA . ARG A 1 97 ? 15.635 -1.170 8.513 1.00 90.06 97 ARG A CA 1
ATOM 685 C C . ARG A 1 97 ? 15.096 0.160 9.038 1.00 90.06 97 ARG A C 1
ATOM 687 O O . ARG A 1 97 ? 14.363 0.169 10.024 1.00 90.06 97 ARG A O 1
ATOM 694 N N . ALA A 1 98 ? 15.435 1.265 8.377 1.00 88.50 98 ALA A N 1
ATOM 695 C CA . ALA A 1 98 ? 14.984 2.597 8.766 1.00 88.50 98 ALA A CA 1
ATOM 696 C C . ALA A 1 98 ? 13.460 2.748 8.632 1.00 88.50 98 ALA A C 1
ATOM 698 O O . ALA A 1 98 ? 12.806 3.258 9.538 1.00 88.50 98 ALA A O 1
ATOM 699 N N . THR A 1 99 ? 12.881 2.257 7.535 1.00 85.56 99 THR A N 1
ATOM 700 C CA . THR A 1 99 ? 11.432 2.326 7.290 1.00 85.56 99 THR A CA 1
ATOM 701 C C . THR A 1 99 ? 10.626 1.404 8.200 1.00 85.56 99 THR A C 1
ATOM 703 O O . THR A 1 99 ? 9.574 1.811 8.693 1.00 85.56 99 THR A O 1
ATOM 706 N N . VAL A 1 100 ? 11.127 0.207 8.521 1.00 87.38 100 VAL A N 1
ATOM 707 C CA . VAL A 1 100 ? 10.506 -0.666 9.535 1.00 87.38 100 VAL A CA 1
ATOM 708 C C . VAL A 1 100 ? 10.530 -0.006 1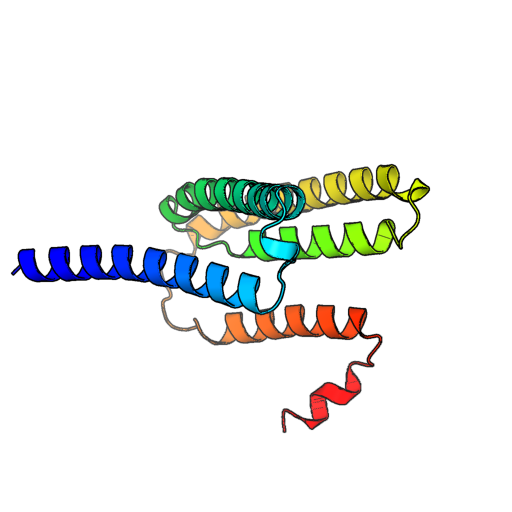0.918 1.00 87.38 100 VAL A C 1
ATOM 710 O O . VAL A 1 100 ? 9.510 0.023 11.600 1.00 87.38 100 VAL A O 1
ATOM 713 N N . ALA A 1 101 ? 11.655 0.586 11.329 1.00 87.81 101 ALA A N 1
ATOM 714 C CA . ALA A 1 101 ? 11.731 1.287 12.612 1.00 87.81 101 ALA A CA 1
ATOM 715 C C . ALA A 1 101 ? 10.773 2.493 12.672 1.00 87.81 101 ALA A C 1
ATOM 717 O O . ALA A 1 101 ? 10.078 2.685 13.671 1.00 87.81 101 ALA A O 1
ATOM 718 N N . LEU A 1 102 ? 10.695 3.270 11.587 1.00 84.50 102 LEU A N 1
ATOM 719 C CA . LEU A 1 102 ? 9.814 4.433 11.474 1.00 84.50 102 LEU A CA 1
ATOM 720 C C . LEU A 1 102 ? 8.331 4.041 11.526 1.00 84.50 102 LEU A C 1
ATOM 722 O O . LEU A 1 102 ? 7.562 4.647 12.269 1.00 84.50 102 LEU A O 1
ATOM 726 N N . THR A 1 103 ? 7.930 3.010 10.783 1.00 79.44 103 THR A N 1
ATOM 727 C CA . THR A 1 103 ? 6.539 2.525 10.768 1.00 79.44 103 THR A CA 1
ATOM 728 C C . THR A 1 103 ? 6.117 1.908 12.097 1.00 79.44 103 THR A C 1
ATOM 730 O O . THR A 1 103 ? 4.987 2.131 12.521 1.00 79.44 103 THR A O 1
ATOM 733 N N . LEU A 1 104 ? 7.006 1.202 12.802 1.00 82.12 104 LEU A N 1
ATOM 734 C CA . LEU A 1 104 ? 6.724 0.689 14.148 1.00 82.12 104 LEU A CA 1
ATOM 735 C C . LEU A 1 104 ? 6.554 1.822 15.167 1.00 82.12 104 LEU A C 1
ATOM 737 O O . LEU A 1 104 ? 5.625 1.784 15.973 1.00 82.12 104 LEU A O 1
ATOM 741 N N . ALA A 1 105 ? 7.406 2.848 15.106 1.00 79.00 105 ALA A N 1
ATOM 742 C CA . ALA A 1 105 ? 7.291 4.017 15.973 1.00 79.00 105 ALA A CA 1
ATOM 743 C C . ALA A 1 105 ? 5.998 4.807 15.695 1.00 79.00 105 ALA A C 1
ATOM 745 O O . ALA A 1 105 ? 5.268 5.147 16.625 1.00 79.00 105 ALA A O 1
ATOM 746 N N . ALA A 1 106 ? 5.679 5.054 14.421 1.00 72.88 106 ALA A N 1
ATOM 747 C CA . ALA A 1 106 ? 4.478 5.781 14.014 1.00 72.88 106 ALA A CA 1
ATOM 748 C C . ALA A 1 106 ? 3.188 4.982 14.274 1.00 72.88 106 ALA A C 1
ATOM 750 O O . ALA A 1 106 ? 2.221 5.534 14.792 1.00 72.88 106 ALA A O 1
ATOM 751 N N . GLY A 1 107 ? 3.178 3.681 13.973 1.00 66.50 107 GLY A N 1
ATOM 752 C CA . GLY A 1 107 ? 2.036 2.791 14.196 1.00 66.50 107 GLY A CA 1
ATOM 753 C C . GLY A 1 107 ? 1.757 2.540 15.679 1.00 66.50 107 GLY A C 1
ATOM 754 O O . GLY A 1 107 ? 0.602 2.571 16.096 1.00 66.50 107 GLY A O 1
ATOM 755 N N . GLY A 1 108 ? 2.803 2.381 16.499 1.00 63.72 108 GLY A N 1
ATOM 756 C CA . GLY A 1 108 ? 2.672 2.321 17.958 1.00 63.72 108 GLY A CA 1
ATOM 757 C C . GLY A 1 108 ? 2.140 3.628 18.552 1.00 63.72 108 GLY A C 1
ATOM 758 O O . GLY A 1 108 ? 1.338 3.602 19.484 1.00 63.72 108 GLY A O 1
ATOM 759 N N . CYS A 1 109 ? 2.522 4.768 17.968 1.00 56.75 109 CYS A N 1
ATOM 760 C CA . CYS A 1 109 ? 1.995 6.070 18.356 1.00 56.75 109 CYS A CA 1
ATOM 761 C C . CYS A 1 109 ? 0.537 6.257 17.915 1.00 56.75 109 CYS A C 1
ATOM 763 O O . CYS A 1 109 ? -0.226 6.795 18.696 1.00 56.75 109 CYS A O 1
ATOM 765 N N . ALA A 1 110 ? 0.114 5.767 16.741 1.00 57.81 110 ALA A N 1
ATOM 766 C CA . ALA A 1 110 ? -1.260 5.895 16.226 1.00 57.81 110 ALA A CA 1
ATOM 767 C C . ALA A 1 110 ? -2.317 5.130 17.052 1.00 57.81 110 ALA A C 1
ATOM 769 O O . ALA A 1 110 ? -3.472 5.549 17.129 1.00 57.81 110 ALA A O 1
ATOM 770 N N . ILE A 1 111 ? -1.919 4.062 17.749 1.00 56.41 111 ILE A N 1
ATOM 771 C CA . ILE A 1 111 ? -2.785 3.338 18.698 1.00 56.41 111 ILE A CA 1
ATOM 772 C C . ILE A 1 111 ? -3.133 4.217 19.919 1.00 56.41 111 ILE A C 1
ATOM 774 O O . ILE A 1 111 ? -4.222 4.103 20.481 1.00 56.41 111 ILE A O 1
ATOM 778 N N . PHE A 1 112 ? -2.245 5.134 20.316 1.00 48.88 112 PHE A N 1
ATOM 779 C CA . PHE A 1 112 ? -2.402 5.972 21.508 1.00 48.88 112 PHE A CA 1
ATOM 780 C C . PHE A 1 112 ? -3.507 7.054 21.392 1.00 48.88 112 PHE A C 1
ATOM 782 O O . PHE A 1 112 ? -4.342 7.130 22.294 1.00 48.88 112 PHE A O 1
ATOM 789 N N . PRO A 1 113 ? -3.618 7.860 20.313 1.00 52.41 113 PRO A N 1
ATOM 790 C CA . PRO A 1 113 ? -4.730 8.783 20.115 1.00 52.41 113 PRO A CA 1
ATOM 791 C C . PRO A 1 113 ? -6.030 8.082 19.706 1.00 52.41 113 PRO A C 1
ATOM 793 O O . PRO A 1 113 ? -7.085 8.634 19.996 1.00 52.41 113 PRO A O 1
ATOM 796 N N . PHE A 1 114 ? -5.990 6.889 19.095 1.00 54.53 114 PHE A N 1
ATOM 797 C CA . PHE A 1 114 ? -7.188 6.075 18.841 1.00 54.53 114 PHE A CA 1
ATOM 798 C C . PHE A 1 114 ? -7.872 5.682 20.164 1.00 54.53 114 PHE A C 1
ATOM 800 O O . PHE A 1 114 ? -9.045 5.981 20.355 1.00 54.53 114 PHE A O 1
ATOM 807 N N . LEU A 1 115 ? -7.106 5.193 21.148 1.00 51.88 115 LEU A N 1
ATOM 808 C CA . LEU A 1 115 ? -7.608 4.913 22.504 1.00 51.88 115 LEU A CA 1
ATOM 809 C C . LEU A 1 115 ? -8.067 6.161 23.286 1.00 51.88 115 LEU A C 1
ATOM 811 O O . LEU A 1 115 ? -8.919 6.050 24.165 1.00 51.88 115 LEU A O 1
ATOM 815 N N . LEU A 1 116 ? -7.505 7.343 23.007 1.00 51.22 116 LEU A N 1
ATOM 816 C CA . LEU A 1 116 ? -7.848 8.586 23.717 1.00 51.22 116 LEU A CA 1
ATOM 817 C C . LEU A 1 116 ? -8.990 9.384 23.057 1.00 51.22 116 LEU A C 1
ATOM 819 O O . LEU A 1 116 ? -9.649 10.172 23.740 1.00 51.22 116 LEU A O 1
ATOM 823 N N . ARG A 1 117 ? -9.253 9.208 21.752 1.00 50.59 117 ARG A N 1
ATOM 824 C CA . ARG A 1 117 ? -10.320 9.924 21.022 1.00 50.59 117 ARG A CA 1
ATOM 825 C C . ARG A 1 117 ? -11.708 9.306 21.171 1.00 50.59 117 ARG A C 1
ATOM 827 O O . ARG A 1 117 ? -12.687 10.040 21.003 1.00 50.59 117 ARG A O 1
ATOM 834 N N . ASP A 1 118 ? -11.809 8.039 21.565 1.00 44.66 118 ASP A N 1
ATOM 835 C CA . ASP A 1 118 ? -13.095 7.366 21.807 1.00 44.66 118 ASP A CA 1
ATOM 836 C C . ASP A 1 118 ? -13.897 7.987 22.972 1.00 44.66 118 ASP A C 1
ATOM 838 O O . ASP A 1 118 ? -15.095 7.745 23.108 1.00 44.66 118 ASP A O 1
ATOM 842 N N . ALA A 1 119 ? -13.287 8.880 23.764 1.00 45.31 119 ALA A N 1
ATOM 843 C CA . ALA A 1 119 ? -13.991 9.688 24.762 1.00 45.31 119 ALA A CA 1
ATOM 844 C C . ALA A 1 119 ? -14.624 10.988 24.209 1.00 45.31 119 ALA A C 1
ATOM 846 O O . ALA A 1 119 ? -15.499 11.555 24.860 1.00 45.31 119 ALA A O 1
ATOM 847 N N . VAL A 1 120 ? -14.206 11.495 23.038 1.00 49.22 120 VAL A N 1
ATOM 848 C CA . VAL A 1 120 ? -14.550 12.863 22.571 1.00 49.22 120 VAL A CA 1
ATOM 849 C C . VAL A 1 120 ? -15.372 12.882 21.273 1.00 49.22 120 VAL A C 1
ATOM 851 O O . VAL A 1 120 ? -16.154 13.808 21.054 1.00 49.22 120 VAL A O 1
ATOM 854 N N . VAL A 1 121 ? -15.270 11.864 20.412 1.00 49.78 121 VAL A N 1
ATOM 855 C CA . VAL A 1 121 ? -15.858 11.879 19.050 1.00 49.78 121 VAL A CA 1
ATOM 856 C C . VAL A 1 121 ? -17.345 11.476 19.002 1.00 49.78 121 VAL A C 1
ATOM 858 O O . VAL A 1 121 ? -17.939 11.383 17.932 1.00 49.78 121 VAL A O 1
ATOM 861 N N . CYS A 1 122 ? -18.024 11.359 20.146 1.00 46.09 122 CYS A N 1
ATOM 862 C CA . CYS A 1 122 ? -19.479 11.174 20.147 1.00 46.09 122 CYS A CA 1
ATOM 863 C C . CYS A 1 122 ? -20.282 12.359 19.555 1.00 46.09 122 CYS A C 1
ATOM 865 O O . CYS A 1 122 ? -21.475 12.179 19.322 1.00 46.09 122 CYS A O 1
ATOM 867 N N . TYR A 1 123 ? -19.707 13.542 19.258 1.00 45.84 123 TYR A N 1
ATOM 868 C CA . TYR A 1 123 ? -20.467 14.615 18.584 1.00 45.84 123 TYR A CA 1
ATOM 869 C C . TYR A 1 123 ? -19.625 15.776 17.993 1.00 45.84 123 TYR A C 1
ATOM 871 O O . TYR A 1 123 ? -19.272 16.689 18.737 1.00 45.84 123 TYR A O 1
ATOM 879 N N . ARG A 1 124 ? -19.394 15.829 16.660 1.00 52.53 124 ARG A N 1
ATOM 880 C CA . ARG A 1 124 ? -19.379 17.100 15.872 1.00 52.53 124 ARG A CA 1
ATOM 881 C C . ARG A 1 124 ? -19.352 16.889 14.331 1.00 52.53 124 ARG A C 1
ATOM 883 O O . ARG A 1 124 ? -18.313 16.516 13.793 1.00 52.53 124 ARG A O 1
ATOM 890 N N . PRO A 1 125 ? -20.448 17.160 13.590 1.00 53.09 125 PRO A N 1
ATOM 891 C CA . PRO A 1 125 ? -20.540 16.889 12.148 1.00 53.09 125 PRO A CA 1
ATOM 892 C C . PRO A 1 125 ? -20.604 18.153 11.251 1.00 53.09 125 PRO A C 1
ATOM 894 O O . PRO A 1 125 ? -21.559 18.293 10.491 1.00 53.09 125 PRO A O 1
ATOM 897 N N . SER A 1 126 ? -19.634 19.085 11.293 1.00 59.53 126 SER A N 1
ATOM 898 C CA . SER A 1 126 ? -19.681 20.263 10.385 1.00 59.53 126 SER A CA 1
ATOM 899 C C . SER A 1 126 ? -18.361 20.898 9.904 1.00 59.53 126 SER A C 1
ATOM 901 O O . SER A 1 126 ? -18.438 21.877 9.172 1.00 59.53 126 SER A O 1
ATOM 903 N N . GLU A 1 127 ? -17.168 20.369 10.204 1.00 53.31 127 GLU A N 1
ATOM 904 C CA . GLU A 1 127 ? -15.878 20.990 9.792 1.00 53.31 127 GLU A CA 1
ATOM 905 C C . GLU A 1 127 ? -15.081 20.167 8.762 1.00 53.31 127 GLU A C 1
ATOM 907 O O . GLU A 1 127 ? -13.861 20.186 8.705 1.00 53.31 127 GLU A O 1
ATOM 912 N N . ARG A 1 128 ? -15.785 19.434 7.896 1.00 57.25 128 ARG A N 1
ATOM 913 C CA . ARG A 1 128 ? -15.200 18.425 6.998 1.00 57.25 128 ARG A CA 1
ATOM 914 C C . ARG A 1 128 ? -14.406 18.985 5.799 1.00 57.25 128 ARG A C 1
ATOM 916 O O . ARG A 1 128 ? -13.906 18.184 5.036 1.00 57.25 128 ARG A O 1
ATOM 923 N N . LEU A 1 129 ? -14.306 20.298 5.568 1.00 49.25 129 LEU A N 1
ATOM 924 C CA . LEU A 1 129 ? -13.644 20.855 4.365 1.00 49.25 129 LEU A CA 1
ATOM 925 C C . LEU A 1 129 ? -12.231 21.408 4.609 1.00 49.25 129 LEU A C 1
ATOM 927 O O . LEU A 1 129 ? -11.437 21.416 3.675 1.00 49.25 129 LEU A O 1
ATOM 931 N N . ALA A 1 130 ? -11.896 21.826 5.833 1.00 50.66 130 ALA A N 1
ATOM 932 C CA . ALA A 1 130 ? -10.571 22.371 6.143 1.00 50.66 130 ALA A CA 1
ATOM 933 C C . ALA A 1 130 ? -9.488 21.275 6.164 1.00 50.66 130 ALA A C 1
ATOM 935 O O . ALA A 1 130 ? -8.424 21.447 5.577 1.00 50.66 130 ALA A O 1
ATOM 936 N N . ASP A 1 131 ? -9.815 20.100 6.709 1.00 51.97 131 ASP A N 1
ATOM 937 C CA . ASP A 1 131 ? -8.865 18.988 6.852 1.00 51.97 131 ASP A CA 1
ATOM 938 C C . ASP A 1 131 ? -8.392 18.394 5.507 1.00 51.97 131 ASP A C 1
ATOM 940 O O . ASP A 1 131 ? -7.277 17.885 5.412 1.00 51.97 131 ASP A O 1
ATOM 944 N N . TYR A 1 132 ? -9.199 18.477 4.437 1.00 45.84 132 TYR A N 1
ATOM 945 C CA . TYR A 1 132 ? -8.785 17.997 3.106 1.00 45.84 132 TYR A CA 1
ATOM 946 C C . TYR A 1 132 ? -7.809 18.948 2.407 1.00 45.84 132 TYR A C 1
ATOM 948 O O . TYR A 1 132 ? -6.961 18.486 1.645 1.00 45.84 132 TYR A O 1
ATOM 956 N N . VAL A 1 133 ? -7.914 20.259 2.650 1.00 48.56 133 VAL A N 1
ATOM 957 C CA . VAL A 1 133 ? -7.048 21.268 2.014 1.00 48.56 133 VAL A CA 1
ATOM 958 C C . VAL A 1 133 ? -5.639 21.221 2.611 1.00 48.56 133 VAL A C 1
ATOM 960 O O . VAL A 1 133 ? -4.662 21.301 1.868 1.00 48.56 133 VAL A O 1
ATOM 963 N N . GLU A 1 134 ? -5.524 21.007 3.924 1.00 51.97 134 GLU A N 1
ATOM 964 C CA . GLU A 1 134 ? -4.235 20.819 4.607 1.00 51.97 134 GLU A CA 1
ATOM 965 C C . GLU A 1 134 ? -3.507 19.557 4.095 1.00 51.97 134 GLU A C 1
ATOM 967 O O . GLU A 1 134 ? -2.305 19.572 3.835 1.00 51.97 134 GLU A O 1
ATOM 972 N N . PHE A 1 135 ? -4.253 18.470 3.860 1.00 46.69 135 PHE A N 1
ATOM 973 C CA . PHE A 1 135 ? -3.699 17.207 3.365 1.00 46.69 135 PHE A CA 1
ATOM 974 C C . PHE A 1 135 ? -3.261 17.279 1.891 1.00 46.69 135 PHE A C 1
ATOM 976 O O . PHE A 1 135 ? -2.224 16.729 1.515 1.00 46.69 135 PHE A O 1
ATOM 983 N N . GLU A 1 136 ? -4.010 17.995 1.044 1.00 45.62 136 GLU A N 1
ATOM 984 C CA . GLU A 1 136 ? -3.605 18.240 -0.347 1.00 45.62 136 GLU A CA 1
ATOM 985 C C . GLU A 1 136 ? -2.334 19.111 -0.421 1.00 45.62 136 GLU A C 1
ATOM 987 O O . GLU A 1 136 ? -1.508 18.933 -1.321 1.00 45.62 136 GLU A O 1
ATOM 992 N N . ALA A 1 137 ? -2.142 20.020 0.543 1.00 42.78 137 ALA A N 1
ATOM 993 C CA . ALA A 1 137 ? -0.954 20.866 0.641 1.00 42.78 137 ALA A CA 1
ATOM 994 C C . ALA A 1 137 ? 0.308 20.069 1.015 1.00 42.78 137 ALA A C 1
ATOM 996 O O . ALA A 1 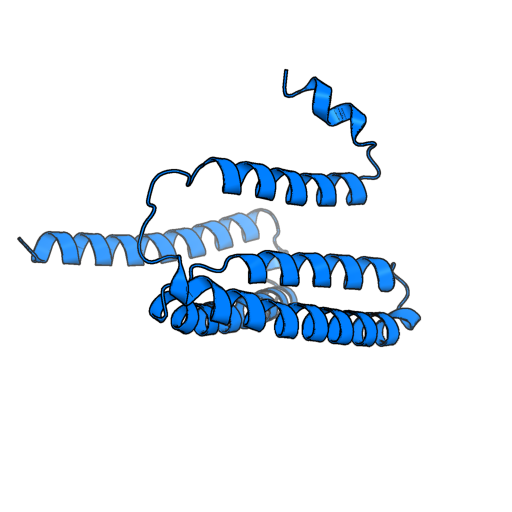137 ? 1.352 20.271 0.393 1.00 42.78 137 ALA A O 1
ATOM 997 N N . GLU A 1 138 ? 0.210 19.121 1.949 1.00 48.12 138 GLU A N 1
ATOM 998 C CA . GLU A 1 138 ? 1.301 18.195 2.303 1.00 48.12 138 GLU A CA 1
ATOM 999 C C . GLU A 1 138 ? 1.711 17.318 1.103 1.00 48.12 138 GLU A C 1
ATOM 1001 O O . GLU A 1 138 ? 2.900 17.173 0.796 1.00 48.12 138 GLU A O 1
ATOM 1006 N N . MET A 1 139 ? 0.732 16.801 0.350 1.00 46.22 139 MET A N 1
ATOM 1007 C CA . MET A 1 139 ? 0.992 15.964 -0.829 1.00 46.22 139 MET A CA 1
ATOM 1008 C C . MET A 1 139 ? 1.650 16.758 -1.973 1.00 46.22 139 MET A C 1
ATOM 1010 O O . MET A 1 139 ? 2.581 16.270 -2.617 1.00 46.22 139 MET A O 1
ATOM 1014 N N . LYS A 1 140 ? 1.240 18.019 -2.173 1.00 44.22 140 LYS A N 1
ATOM 1015 C CA . LYS A 1 140 ? 1.880 18.945 -3.125 1.00 44.22 140 LYS A CA 1
ATOM 1016 C C . LYS A 1 140 ? 3.282 19.359 -2.675 1.00 44.22 140 LYS A C 1
ATOM 1018 O O . LYS A 1 140 ? 4.163 19.543 -3.515 1.00 44.22 140 LYS A O 1
ATOM 1023 N N . PHE A 1 141 ? 3.532 19.474 -1.370 1.00 44.88 141 PHE A N 1
ATOM 1024 C CA . PHE A 1 141 ? 4.862 19.786 -0.839 1.00 44.88 141 PHE A CA 1
ATOM 1025 C C . PHE A 1 141 ? 5.857 18.643 -1.094 1.00 44.88 141 PHE A C 1
ATOM 1027 O O . PHE A 1 141 ? 7.007 18.897 -1.465 1.00 44.88 141 PHE A O 1
ATOM 1034 N N . ALA A 1 142 ? 5.400 17.392 -0.999 1.00 40.62 142 ALA A N 1
ATOM 1035 C CA . ALA A 1 142 ? 6.187 16.219 -1.375 1.00 40.62 142 ALA A CA 1
ATOM 1036 C C . ALA A 1 142 ? 6.518 16.190 -2.884 1.00 40.62 142 ALA A C 1
ATOM 1038 O O . ALA A 1 142 ? 7.662 15.908 -3.248 1.00 40.62 142 ALA A O 1
ATOM 1039 N N . GLU A 1 143 ? 5.578 16.567 -3.762 1.00 44.88 143 GLU A N 1
ATOM 1040 C CA . GLU A 1 143 ? 5.859 16.751 -5.200 1.00 44.88 143 GLU A CA 1
ATOM 1041 C C . GLU A 1 143 ? 6.869 17.882 -5.466 1.00 44.88 143 GLU A C 1
ATOM 1043 O O . GLU A 1 143 ? 7.764 17.730 -6.301 1.00 44.88 143 GLU A O 1
ATOM 1048 N N . CYS A 1 144 ? 6.784 19.005 -4.743 1.00 38.19 144 CYS A N 1
ATOM 1049 C CA . CYS A 1 144 ? 7.730 20.123 -4.882 1.00 38.19 144 CYS A CA 1
ATOM 1050 C C . CYS A 1 144 ? 9.157 19.733 -4.510 1.00 38.19 144 CYS A C 1
ATOM 1052 O O . CYS A 1 144 ? 10.109 20.134 -5.188 1.00 38.19 144 CYS A O 1
ATOM 1054 N N . LEU A 1 145 ? 9.290 18.950 -3.436 1.00 45.12 145 LEU A N 1
ATOM 1055 C CA . LEU A 1 145 ? 10.568 18.429 -2.970 1.00 45.12 145 LEU A CA 1
ATOM 1056 C C . LEU A 1 145 ? 11.178 17.477 -4.011 1.00 45.12 145 LEU A C 1
ATOM 1058 O O . LEU A 1 145 ? 12.376 17.546 -4.276 1.00 45.12 145 LEU A O 1
ATOM 1062 N N . PHE A 1 146 ? 10.346 16.652 -4.653 1.00 45.78 146 PHE A N 1
ATOM 1063 C CA . PHE A 1 146 ? 10.757 15.732 -5.716 1.00 45.78 146 PHE A CA 1
ATOM 1064 C C . PHE A 1 146 ? 11.149 16.451 -7.019 1.00 45.78 146 PHE A C 1
ATOM 1066 O O . PHE A 1 146 ? 12.133 16.084 -7.658 1.00 45.78 146 PHE A O 1
ATOM 1073 N N . MET A 1 147 ? 10.436 17.516 -7.397 1.00 42.22 147 MET A N 1
ATOM 1074 C CA . MET A 1 147 ? 10.763 18.331 -8.576 1.00 42.22 147 MET A CA 1
ATOM 1075 C C . MET A 1 147 ? 11.951 19.290 -8.360 1.00 42.22 147 MET A C 1
ATOM 1077 O O . MET A 1 147 ? 12.346 19.991 -9.293 1.00 42.22 147 MET A O 1
ATOM 1081 N N . GLY A 1 148 ? 12.508 19.373 -7.144 1.00 46.16 148 GLY A N 1
ATOM 1082 C CA . GLY A 1 148 ? 13.570 20.328 -6.805 1.00 46.16 148 GLY A CA 1
ATOM 1083 C C . GLY A 1 148 ? 13.131 21.796 -6.915 1.00 46.16 148 GLY A C 1
ATOM 1084 O O . GLY A 1 148 ? 13.963 22.693 -7.077 1.00 46.16 148 GLY A O 1
ATOM 1085 N N . LEU A 1 149 ? 11.823 22.065 -6.863 1.00 51.28 149 LEU A N 1
ATOM 1086 C CA . LEU A 1 149 ? 11.261 23.401 -7.035 1.00 51.28 149 LEU A CA 1
ATOM 1087 C C . LEU A 1 149 ? 11.084 24.086 -5.676 1.00 51.28 149 LEU A C 1
ATOM 1089 O O . LEU A 1 149 ? 10.457 23.566 -4.760 1.00 51.28 149 LEU A O 1
ATOM 1093 N N . SER A 1 150 ? 11.622 25.303 -5.560 1.00 51.59 150 SER A N 1
ATOM 1094 C CA . SER A 1 150 ? 11.486 26.130 -4.358 1.00 51.59 150 SER A CA 1
ATOM 1095 C C . SER A 1 150 ? 10.004 26.408 -4.025 1.00 51.59 150 SER A C 1
ATOM 1097 O O . SER A 1 150 ? 9.269 26.853 -4.917 1.00 51.59 150 SER A O 1
ATOM 1099 N N . PRO A 1 151 ? 9.583 26.287 -2.744 1.00 48.31 151 PRO A N 1
ATOM 1100 C CA . PRO A 1 151 ? 8.203 26.526 -2.289 1.00 48.31 151 PRO A CA 1
ATOM 1101 C C . PRO A 1 151 ? 7.619 27.899 -2.669 1.00 48.31 151 PRO A C 1
ATOM 1103 O O . PRO A 1 151 ? 6.406 28.078 -2.722 1.00 48.31 151 PRO A O 1
ATOM 1106 N N . ARG A 1 152 ? 8.471 28.886 -2.986 1.00 54.16 152 ARG A N 1
ATOM 1107 C CA . ARG A 1 152 ? 8.064 30.269 -3.293 1.00 54.16 152 ARG A CA 1
ATOM 1108 C C . ARG A 1 152 ? 7.293 30.445 -4.606 1.00 54.16 152 ARG A C 1
ATOM 1110 O O . ARG A 1 152 ? 6.671 31.489 -4.787 1.00 54.16 152 ARG A O 1
ATOM 1117 N N . LYS A 1 153 ? 7.338 29.488 -5.541 1.00 49.34 153 LYS A N 1
ATOM 1118 C CA . LYS A 1 153 ? 6.590 29.610 -6.811 1.00 49.34 153 LYS A CA 1
ATOM 1119 C C . LYS A 1 153 ? 5.089 29.333 -6.654 1.00 49.34 153 LYS A C 1
ATOM 1121 O O . LYS A 1 153 ? 4.307 29.872 -7.428 1.00 49.34 153 LYS A O 1
ATOM 1126 N N . TRP A 1 154 ? 4.685 28.585 -5.628 1.00 44.75 154 TRP A N 1
ATOM 1127 C CA . TRP A 1 154 ? 3.293 28.166 -5.423 1.00 44.75 154 TRP A CA 1
ATOM 1128 C C . TRP A 1 154 ? 2.387 29.250 -4.841 1.00 44.75 154 TRP A C 1
ATOM 1130 O O . TRP A 1 154 ? 1.222 29.337 -5.216 1.00 44.75 154 TRP A O 1
ATOM 1140 N N . GLN A 1 155 ? 2.926 30.156 -4.020 1.00 52.66 155 GLN A N 1
ATOM 1141 C CA . GLN A 1 155 ? 2.163 31.293 -3.483 1.00 52.66 155 GLN A CA 1
ATOM 1142 C C . GLN A 1 155 ? 1.666 32.277 -4.556 1.00 52.66 155 GLN A C 1
ATOM 1144 O O . GLN A 1 155 ? 0.774 33.065 -4.274 1.00 52.66 155 GLN A O 1
ATOM 1149 N N . LYS A 1 156 ? 2.217 32.248 -5.777 1.00 51.28 156 LYS A N 1
ATOM 1150 C CA . LYS A 1 156 ? 1.841 33.176 -6.858 1.00 51.28 156 LYS A CA 1
ATOM 1151 C C . LYS A 1 156 ? 0.667 32.697 -7.720 1.00 51.28 156 LYS A C 1
ATOM 1153 O O . LYS A 1 156 ? 0.214 33.452 -8.570 1.00 51.28 156 LYS A O 1
ATOM 1158 N N . HIS A 1 157 ? 0.205 31.461 -7.532 1.00 42.91 157 HIS A N 1
ATOM 1159 C CA . HIS A 1 157 ? -0.917 30.883 -8.284 1.00 42.91 157 HIS A CA 1
ATOM 1160 C C . HIS A 1 157 ? -2.178 30.663 -7.435 1.00 42.91 157 HIS A C 1
ATOM 1162 O O . HIS A 1 157 ? -3.192 30.226 -7.966 1.00 42.91 157 HIS A O 1
ATOM 1168 N N . LEU A 1 158 ? -2.114 30.965 -6.135 1.00 51.56 158 LEU A N 1
ATOM 1169 C CA . LEU A 1 158 ? -3.220 30.837 -5.177 1.00 51.56 158 LEU A CA 1
ATOM 1170 C C . LEU A 1 158 ? -3.781 32.202 -4.726 1.00 51.56 158 LEU A C 1
ATOM 1172 O O . LEU A 1 158 ? -4.574 32.253 -3.790 1.00 51.56 158 LEU A O 1
ATOM 1176 N N . SER A 1 159 ? -3.360 33.292 -5.379 1.00 44.84 159 SER A N 1
ATOM 1177 C CA . SER A 1 159 ? -3.908 34.649 -5.239 1.00 44.84 159 SER A CA 1
ATOM 1178 C C . SER A 1 159 ? -4.765 35.014 -6.440 1.00 44.84 159 SER A C 1
ATOM 1180 O O . SER A 1 159 ? -4.236 34.815 -7.560 1.00 44.84 159 SER A O 1
#

Foldseek 3Di:
DVVVVVVVVVVVVVVVVVVVVVVLVVVCVVPVCCPPPVNVVVVVVVVVVVVVVVVVVVVCVVLVDPDPCVVVLVVVLVLQLCVQCVVPPVSNVVSVVVSVVSSCVVVVVVVVVSVVCSVPVPDDDDPPPPVVVVVVVVVVVSVCVVVVHDPVVVVVVVD